Protein AF-A0A850I1H2-F1 (afdb_monomer_lite)

Sequence (107 aa):
MPDRAEIDRIATELSKKLADEGKLIEAGWAGYRMLVLPPDAPQIQIDECKMAFMAGSQHLFSSIINILDPGEEETEADLHKMDLIDKELCAFGREMAMRATTTKGSA

Radius of gyration: 17.1 Å; chains: 1; bounding box: 36×35×43 Å

Structure (mmCIF, N/CA/C/O backbone):
data_AF-A0A850I1H2-F1
#
_entry.id   AF-A0A850I1H2-F1
#
loop_
_atom_site.group_PDB
_atom_site.id
_atom_site.type_symbol
_atom_site.label_atom_id
_atom_site.label_alt_id
_atom_site.label_comp_id
_atom_site.label_asym_id
_atom_site.label_entity_id
_atom_site.label_seq_id
_atom_site.pdbx_PDB_ins_code
_atom_site.Cartn_x
_atom_site.Cartn_y
_atom_site.Cartn_z
_atom_site.occupancy
_atom_site.B_iso_or_equiv
_atom_site.auth_seq_id
_atom_site.auth_comp_id
_atom_site.auth_asym_id
_atom_site.auth_atom_id
_atom_site.pdbx_PDB_model_num
ATOM 1 N N . MET A 1 1 ? 18.875 -20.621 5.391 1.00 53.41 1 MET A N 1
ATOM 2 C CA . MET A 1 1 ? 17.767 -19.721 5.014 1.00 53.41 1 MET A CA 1
ATOM 3 C C . MET A 1 1 ? 16.998 -19.440 6.288 1.00 53.41 1 MET A C 1
ATOM 5 O O . MET A 1 1 ? 16.782 -20.413 7.004 1.00 53.41 1 MET A O 1
ATOM 9 N N . PRO A 1 2 ? 16.691 -18.173 6.607 1.00 64.06 2 PRO A N 1
ATOM 10 C CA . PRO A 1 2 ? 15.892 -17.847 7.785 1.00 64.06 2 PRO A CA 1
ATOM 11 C C . PRO A 1 2 ? 14.554 -18.582 7.717 1.00 64.06 2 PRO A C 1
ATOM 13 O O . PRO A 1 2 ? 14.036 -18.837 6.621 1.00 64.06 2 PRO A O 1
ATOM 16 N N . ASP A 1 3 ? 14.037 -18.983 8.873 1.00 88.81 3 ASP A N 1
ATOM 17 C CA . ASP A 1 3 ? 12.732 -19.631 8.928 1.00 88.81 3 ASP A CA 1
ATOM 18 C C . ASP A 1 3 ? 11.614 -18.617 8.606 1.00 88.81 3 ASP A C 1
ATOM 20 O O . ASP A 1 3 ? 11.809 -17.401 8.647 1.00 88.81 3 ASP A O 1
ATOM 24 N N . ARG A 1 4 ? 10.426 -19.101 8.227 1.00 81.75 4 ARG A N 1
ATOM 25 C CA . ARG A 1 4 ? 9.321 -18.219 7.818 1.00 81.75 4 ARG A CA 1
ATOM 26 C C . ARG A 1 4 ? 8.871 -17.274 8.940 1.00 81.75 4 ARG A C 1
ATOM 28 O O . ARG A 1 4 ? 8.542 -16.129 8.657 1.00 81.75 4 ARG A O 1
ATOM 35 N N . ALA A 1 5 ? 8.892 -17.733 10.189 1.00 86.06 5 ALA A N 1
ATOM 36 C CA . ALA A 1 5 ? 8.497 -16.922 11.336 1.00 86.06 5 ALA A CA 1
ATOM 37 C C . ALA A 1 5 ? 9.536 -15.832 11.652 1.00 86.06 5 ALA A C 1
ATOM 39 O O . ALA A 1 5 ? 9.184 -14.748 12.114 1.00 86.06 5 ALA A O 1
ATOM 40 N N . GLU A 1 6 ? 10.815 -16.098 11.393 1.00 87.75 6 GLU A N 1
ATOM 41 C CA . GLU A 1 6 ? 11.902 -15.127 11.463 1.00 87.75 6 GLU A CA 1
ATOM 42 C C . GLU A 1 6 ? 11.737 -14.046 10.387 1.00 87.75 6 GLU A C 1
ATOM 44 O O . GLU A 1 6 ? 11.807 -12.860 10.704 1.00 87.75 6 GLU A O 1
ATOM 49 N N . ILE A 1 7 ? 11.422 -14.434 9.145 1.00 85.25 7 ILE A N 1
ATOM 50 C CA . ILE A 1 7 ? 11.139 -13.488 8.051 1.00 85.25 7 ILE A CA 1
ATOM 51 C C . ILE A 1 7 ? 9.936 -12.597 8.391 1.00 85.25 7 ILE A C 1
ATOM 53 O O . ILE A 1 7 ? 10.034 -11.376 8.267 1.00 85.25 7 ILE A O 1
ATOM 57 N N . ASP A 1 8 ? 8.829 -13.182 8.854 1.00 84.00 8 ASP A N 1
ATOM 58 C CA . ASP A 1 8 ? 7.608 -12.438 9.193 1.00 84.00 8 ASP A CA 1
ATOM 59 C C . ASP A 1 8 ? 7.849 -11.451 10.350 1.00 84.00 8 ASP A C 1
ATOM 61 O O . ASP A 1 8 ? 7.364 -10.314 10.332 1.00 84.00 8 ASP A O 1
ATOM 65 N N . ARG A 1 9 ? 8.659 -11.847 11.342 1.00 90.88 9 ARG A N 1
ATOM 66 C CA . ARG A 1 9 ? 9.053 -10.977 12.457 1.00 90.88 9 ARG A CA 1
ATOM 67 C C . ARG A 1 9 ? 9.893 -9.796 11.984 1.00 90.88 9 ARG A C 1
ATOM 69 O O . ARG A 1 9 ? 9.565 -8.660 12.317 1.00 90.88 9 ARG A O 1
ATOM 76 N N . ILE A 1 10 ? 10.925 -10.052 11.178 1.00 89.50 10 ILE A N 1
ATOM 77 C CA . ILE A 1 10 ? 11.789 -9.004 10.617 1.00 89.50 10 ILE A CA 1
ATOM 78 C C . ILE A 1 10 ? 10.963 -8.038 9.762 1.00 89.50 10 ILE A C 1
ATOM 80 O O . ILE A 1 10 ? 11.115 -6.824 9.891 1.00 89.50 10 ILE A O 1
ATOM 84 N N . ALA A 1 11 ? 10.062 -8.558 8.922 1.00 86.12 11 ALA A N 1
ATOM 85 C CA . ALA A 1 11 ? 9.168 -7.736 8.113 1.00 86.12 11 ALA A CA 1
ATOM 86 C C . ALA A 1 11 ? 8.286 -6.836 8.992 1.00 86.12 11 ALA A C 1
ATOM 88 O O . ALA A 1 11 ? 8.199 -5.636 8.744 1.00 86.12 11 ALA A O 1
ATOM 89 N N . THR A 1 12 ? 7.708 -7.387 10.062 1.00 88.31 12 THR A N 1
ATOM 90 C CA . THR A 1 12 ? 6.877 -6.634 11.013 1.00 88.31 12 THR A CA 1
ATOM 91 C C . THR A 1 12 ? 7.663 -5.524 11.714 1.00 88.31 12 THR A C 1
ATOM 93 O O . THR A 1 12 ? 7.196 -4.388 11.800 1.00 88.31 12 THR A O 1
ATOM 96 N N . GLU A 1 13 ? 8.859 -5.827 12.222 1.00 92.19 13 GLU A N 1
ATOM 97 C CA . GLU A 1 13 ? 9.722 -4.848 12.895 1.00 92.19 13 GLU A CA 1
ATOM 98 C C . GLU A 1 13 ? 10.155 -3.727 11.945 1.00 92.19 13 GLU A C 1
ATOM 100 O O . GLU A 1 13 ? 10.125 -2.549 12.308 1.00 92.19 13 GLU A O 1
ATOM 105 N N . LEU A 1 14 ? 10.496 -4.082 10.706 1.00 90.00 14 LEU A N 1
ATOM 106 C CA . LEU A 1 14 ? 10.863 -3.120 9.678 1.00 90.00 14 LEU A CA 1
ATOM 107 C C . LEU A 1 14 ? 9.682 -2.213 9.310 1.00 90.00 14 LEU A C 1
ATOM 109 O O . LEU A 1 14 ? 9.859 -0.999 9.239 1.00 90.00 14 LEU A O 1
ATOM 113 N N . SER A 1 15 ? 8.481 -2.770 9.128 1.00 89.50 15 SER A N 1
ATOM 114 C CA . SER A 1 15 ? 7.268 -1.987 8.869 1.00 89.50 15 SER A CA 1
ATOM 115 C C . SER A 1 15 ? 6.980 -0.990 9.988 1.00 89.50 15 SER A C 1
ATOM 117 O O . SER A 1 15 ? 6.698 0.168 9.691 1.00 89.50 15 SER A O 1
ATOM 119 N N . LYS A 1 16 ? 7.111 -1.400 11.258 1.00 90.50 16 LYS A N 1
ATOM 120 C CA . LYS A 1 16 ? 6.948 -0.496 12.409 1.00 90.50 16 LYS A CA 1
ATOM 121 C C . LYS A 1 16 ? 7.942 0.660 12.357 1.00 90.50 16 LYS A C 1
ATOM 123 O O . LYS A 1 16 ? 7.535 1.814 12.343 1.00 90.50 16 LYS A O 1
ATOM 128 N N . LYS A 1 17 ? 9.232 0.351 12.209 1.00 94.06 17 LYS A N 1
ATOM 129 C CA . LYS A 1 17 ? 10.281 1.372 12.107 1.00 94.06 17 LYS A CA 1
ATOM 130 C C . LYS A 1 17 ? 10.023 2.353 10.958 1.00 94.06 17 LYS A C 1
ATOM 132 O O . LYS A 1 17 ? 10.192 3.556 11.110 1.00 94.06 17 LYS A O 1
ATOM 137 N N . LEU A 1 18 ? 9.626 1.847 9.794 1.00 92.38 18 LEU A N 1
ATOM 138 C CA . LEU A 1 18 ? 9.346 2.687 8.630 1.00 92.38 18 LEU A CA 1
ATOM 139 C C . LEU A 1 18 ? 8.085 3.533 8.811 1.00 92.38 18 LEU A C 1
ATOM 141 O O . LEU A 1 18 ? 8.022 4.627 8.254 1.00 92.38 18 LEU A O 1
ATOM 145 N N . ALA A 1 19 ? 7.098 3.057 9.569 1.00 91.25 19 ALA A N 1
ATOM 146 C CA . ALA A 1 19 ? 5.953 3.867 9.967 1.00 91.25 19 ALA A CA 1
ATOM 147 C C . ALA A 1 19 ? 6.391 5.025 10.873 1.00 91.25 19 ALA A C 1
ATOM 149 O O . ALA A 1 19 ? 6.050 6.168 10.576 1.00 91.25 19 ALA A O 1
ATOM 150 N N . ASP A 1 20 ? 7.230 4.754 11.878 1.00 93.50 20 ASP A N 1
ATOM 151 C CA . ASP A 1 20 ? 7.778 5.780 12.778 1.00 93.50 20 ASP A CA 1
ATOM 152 C C . ASP A 1 20 ? 8.616 6.832 12.025 1.00 93.50 20 ASP A C 1
ATOM 154 O O . ASP A 1 20 ? 8.619 8.012 12.372 1.00 93.50 20 ASP A O 1
ATOM 158 N N . GLU A 1 21 ? 9.303 6.426 10.952 1.00 94.75 21 GLU A N 1
ATOM 159 C CA . GLU A 1 21 ? 10.068 7.322 10.073 1.00 94.75 21 GLU A CA 1
ATOM 160 C C . GLU A 1 21 ? 9.214 8.040 9.007 1.00 94.75 21 GLU A C 1
ATOM 162 O O . GLU A 1 21 ? 9.753 8.815 8.214 1.00 94.75 21 GLU A O 1
ATOM 167 N N . GLY A 1 22 ? 7.904 7.774 8.931 1.00 92.12 22 GLY A N 1
ATOM 168 C CA . GLY A 1 22 ? 7.018 8.340 7.906 1.00 92.12 22 GLY A CA 1
ATOM 169 C C . GLY A 1 22 ? 7.267 7.807 6.487 1.00 92.12 22 GLY A C 1
ATOM 170 O O . GLY A 1 22 ? 6.891 8.444 5.505 1.00 92.12 22 GLY A O 1
ATOM 171 N N . LYS A 1 23 ? 7.908 6.640 6.357 1.00 94.44 23 LYS A N 1
ATOM 172 C CA . LYS A 1 23 ? 8.343 6.024 5.089 1.00 94.44 23 LYS A CA 1
ATOM 173 C C . LYS A 1 23 ? 7.604 4.743 4.721 1.00 94.44 23 LYS A C 1
ATOM 175 O O . LYS A 1 23 ? 7.962 4.100 3.735 1.00 94.44 23 LYS A O 1
ATOM 180 N N . LEU A 1 24 ? 6.575 4.362 5.476 1.00 94.38 24 LEU A N 1
ATOM 181 C CA . LEU A 1 24 ? 5.849 3.105 5.271 1.00 94.38 24 LEU A CA 1
ATOM 182 C C . LEU A 1 24 ? 5.377 2.921 3.818 1.00 94.38 24 LEU A C 1
ATOM 184 O O . LEU A 1 24 ? 5.613 1.872 3.221 1.00 94.38 24 LEU A O 1
ATOM 188 N N . ILE A 1 25 ? 4.769 3.954 3.226 1.00 95.38 25 ILE A N 1
ATOM 189 C CA . ILE A 1 25 ? 4.230 3.888 1.859 1.00 95.38 25 ILE A CA 1
ATOM 190 C C . ILE A 1 25 ? 5.349 3.838 0.810 1.00 95.38 25 ILE A C 1
ATOM 192 O O . ILE A 1 25 ? 5.271 3.065 -0.142 1.00 95.38 25 ILE A O 1
ATOM 196 N N . GLU A 1 26 ? 6.426 4.605 0.996 1.00 93.81 26 GLU A N 1
ATOM 197 C CA . GLU A 1 26 ? 7.574 4.593 0.081 1.00 93.81 26 GLU A CA 1
ATOM 198 C C . GLU A 1 26 ? 8.300 3.240 0.093 1.00 93.81 26 GLU A C 1
ATOM 200 O O . GLU A 1 26 ? 8.675 2.716 -0.958 1.00 93.81 26 GLU A O 1
ATOM 205 N N . ALA A 1 27 ? 8.442 2.629 1.268 1.00 93.19 27 ALA A N 1
ATOM 206 C CA . ALA A 1 27 ? 8.973 1.280 1.384 1.00 93.19 27 ALA A CA 1
ATOM 207 C C . ALA A 1 27 ? 8.032 0.232 0.771 1.00 93.19 27 ALA A C 1
ATOM 209 O O . ALA A 1 27 ? 8.498 -0.698 0.110 1.00 93.19 27 ALA A O 1
ATOM 210 N N . GLY A 1 28 ? 6.716 0.411 0.921 1.00 93.38 28 GLY A N 1
ATOM 211 C CA . GLY A 1 28 ? 5.711 -0.385 0.218 1.00 93.38 28 GLY A CA 1
ATOM 212 C C . GLY A 1 28 ? 5.886 -0.319 -1.302 1.00 93.38 28 GLY A C 1
ATOM 213 O O . GLY A 1 28 ? 5.896 -1.356 -1.966 1.00 93.38 28 GLY A O 1
ATOM 214 N N . TRP A 1 29 ? 6.132 0.876 -1.848 1.00 95.88 29 TRP A N 1
ATOM 215 C CA . TRP A 1 29 ? 6.469 1.051 -3.262 1.00 95.88 29 TRP A CA 1
ATOM 216 C C . TRP A 1 29 ? 7.761 0.315 -3.648 1.00 95.88 29 TRP A C 1
ATOM 218 O O . TRP A 1 29 ? 7.796 -0.353 -4.682 1.00 95.88 29 TRP A O 1
ATOM 228 N N . ALA A 1 30 ? 8.817 0.384 -2.832 1.00 92.94 30 ALA A N 1
ATOM 229 C CA . ALA A 1 30 ? 10.058 -0.345 -3.104 1.00 92.94 30 ALA A CA 1
ATOM 230 C C . ALA A 1 30 ? 9.823 -1.867 -3.177 1.00 92.94 30 ALA A C 1
ATOM 232 O O . ALA A 1 30 ? 10.307 -2.527 -4.101 1.00 92.94 30 ALA A O 1
ATOM 233 N N . GLY A 1 31 ? 9.017 -2.411 -2.258 1.00 90.81 31 GLY A N 1
ATOM 234 C CA . GLY A 1 31 ? 8.579 -3.807 -2.295 1.00 90.81 31 GLY A CA 1
ATOM 235 C C . GLY A 1 31 ? 7.773 -4.135 -3.555 1.00 90.81 31 GLY A C 1
ATOM 236 O O . GLY A 1 31 ? 8.074 -5.113 -4.242 1.00 90.81 31 GLY A O 1
ATOM 237 N N . TYR A 1 32 ? 6.808 -3.285 -3.915 1.00 92.75 32 TYR A N 1
ATOM 238 C CA . TYR A 1 32 ? 6.024 -3.424 -5.145 1.00 92.75 32 TYR A CA 1
ATOM 239 C C . TYR A 1 32 ? 6.921 -3.444 -6.394 1.00 92.75 32 TYR A C 1
ATOM 241 O O . TYR A 1 32 ? 6.813 -4.356 -7.214 1.00 92.75 32 TYR A O 1
ATOM 249 N N . ARG A 1 33 ? 7.856 -2.493 -6.533 1.00 93.00 33 ARG A N 1
ATOM 250 C CA . ARG A 1 33 ? 8.771 -2.403 -7.685 1.00 93.00 33 ARG A CA 1
ATOM 251 C C . ARG A 1 33 ? 9.612 -3.664 -7.853 1.00 93.00 33 ARG A C 1
ATOM 253 O O . ARG A 1 33 ? 9.870 -4.053 -8.991 1.00 93.00 33 ARG A O 1
ATOM 260 N N . MET A 1 34 ? 10.042 -4.260 -6.742 1.00 88.50 34 MET A N 1
ATOM 261 C CA . MET A 1 34 ? 10.861 -5.470 -6.726 1.00 88.50 34 MET A CA 1
ATOM 262 C C . MET A 1 34 ? 10.061 -6.729 -7.083 1.00 88.50 34 MET A C 1
ATOM 264 O O . MET A 1 34 ? 10.587 -7.609 -7.757 1.00 88.50 34 MET A O 1
ATOM 268 N N . LEU A 1 35 ? 8.812 -6.833 -6.619 1.00 86.00 35 LEU A N 1
ATOM 269 C CA . LEU A 1 35 ? 8.007 -8.051 -6.763 1.00 86.00 35 LEU A CA 1
ATOM 270 C C . LEU A 1 35 ? 7.135 -8.074 -8.022 1.00 86.00 35 LEU A C 1
ATOM 272 O O . LEU A 1 35 ? 6.827 -9.153 -8.523 1.00 86.00 35 LEU A O 1
ATOM 276 N N . VAL A 1 36 ? 6.707 -6.908 -8.509 1.00 89.19 36 VAL A N 1
ATOM 277 C CA . VAL A 1 36 ? 5.684 -6.802 -9.563 1.00 89.19 36 VAL A CA 1
ATOM 278 C C . VAL A 1 36 ? 6.274 -6.400 -10.910 1.00 89.19 36 VAL A C 1
ATOM 280 O O . VAL A 1 36 ? 5.829 -6.891 -11.945 1.00 89.19 36 VAL A O 1
ATOM 283 N N . LEU A 1 37 ? 7.269 -5.513 -10.922 1.00 91.44 37 LEU A N 1
ATOM 284 C CA . LEU A 1 37 ? 7.821 -4.968 -12.160 1.00 91.44 37 LEU A CA 1
ATOM 285 C C . LEU A 1 37 ? 9.132 -5.679 -12.551 1.00 91.44 37 LEU A C 1
ATOM 287 O O . LEU A 1 37 ? 9.988 -5.879 -11.687 1.00 91.44 37 LEU A O 1
ATOM 291 N N . PRO A 1 38 ? 9.356 -5.994 -13.843 1.00 93.62 38 PRO A N 1
ATOM 292 C CA . PRO A 1 38 ? 10.625 -6.553 -14.315 1.00 93.62 38 PRO A CA 1
ATOM 293 C C . PRO A 1 38 ? 11.834 -5.684 -13.924 1.00 93.62 38 PRO A C 1
ATOM 295 O O . PRO A 1 38 ? 11.711 -4.452 -13.911 1.00 93.62 38 PRO A O 1
ATOM 298 N N . PRO A 1 39 ? 13.013 -6.255 -13.611 1.00 91.69 39 PRO A N 1
ATOM 299 C CA . PRO A 1 39 ? 14.194 -5.466 -13.239 1.00 91.69 39 PRO A CA 1
ATOM 300 C C . PRO A 1 39 ? 14.593 -4.428 -14.297 1.00 91.69 39 PRO A C 1
ATOM 302 O O . PRO A 1 39 ? 15.048 -3.341 -13.955 1.00 91.69 39 PRO A O 1
ATOM 305 N N . ASP A 1 40 ? 14.350 -4.742 -15.566 1.00 94.56 40 ASP A N 1
ATOM 306 C CA . ASP A 1 40 ? 14.631 -3.939 -16.756 1.00 94.56 40 ASP A CA 1
ATOM 307 C C . ASP A 1 40 ? 13.410 -3.165 -17.287 1.00 94.56 40 ASP A C 1
ATOM 309 O O . ASP A 1 40 ? 13.451 -2.642 -18.401 1.00 94.56 40 ASP A O 1
ATOM 313 N N . ALA A 1 41 ? 12.324 -3.073 -16.505 1.00 96.50 41 ALA A N 1
ATOM 314 C CA . ALA A 1 41 ? 11.129 -2.331 -16.901 1.00 96.50 41 ALA A CA 1
ATOM 315 C C . ALA A 1 41 ? 11.486 -0.896 -17.351 1.00 96.50 41 ALA A C 1
ATOM 317 O O . ALA A 1 41 ? 12.238 -0.212 -16.646 1.00 96.50 41 ALA A O 1
ATOM 318 N N . PRO A 1 42 ? 10.940 -0.411 -18.484 1.00 98.06 42 PRO A N 1
ATOM 319 C CA . PRO A 1 42 ? 11.184 0.946 -18.958 1.00 98.06 42 PRO A CA 1
ATOM 320 C C . PRO A 1 42 ? 10.804 1.997 -17.913 1.00 98.06 42 PRO A C 1
ATOM 322 O O . PRO A 1 42 ? 9.809 1.840 -17.204 1.00 98.06 42 PRO A O 1
ATOM 325 N N . GLN A 1 43 ? 11.540 3.113 -17.871 1.00 97.31 43 GLN A N 1
ATOM 326 C CA . GLN A 1 43 ? 11.324 4.163 -16.867 1.00 97.31 43 GLN A CA 1
ATOM 327 C C . GLN A 1 43 ? 9.878 4.679 -16.844 1.00 97.31 43 GLN A C 1
ATOM 329 O O . GLN A 1 43 ? 9.319 4.865 -15.770 1.00 97.31 43 GLN A O 1
ATOM 334 N N . ILE A 1 44 ? 9.238 4.812 -18.010 1.00 98.06 44 ILE A N 1
ATOM 335 C CA . ILE A 1 44 ? 7.838 5.244 -18.095 1.00 98.06 44 ILE A CA 1
ATOM 336 C C . ILE A 1 44 ? 6.884 4.304 -17.341 1.00 98.06 44 ILE A C 1
ATOM 338 O O . ILE A 1 44 ? 6.024 4.771 -16.605 1.00 98.06 44 ILE A O 1
ATOM 342 N N . GLN A 1 45 ? 7.089 2.986 -17.432 1.00 97.94 45 GLN A N 1
ATOM 343 C CA . GLN A 1 45 ? 6.280 2.009 -16.701 1.00 97.94 45 GLN A CA 1
ATOM 344 C C . GLN A 1 45 ? 6.517 2.123 -15.192 1.00 97.94 45 GLN A C 1
ATOM 346 O O . GLN A 1 45 ? 5.581 2.015 -14.404 1.00 97.94 45 GLN A O 1
ATOM 351 N N . ILE A 1 46 ? 7.767 2.358 -14.780 1.00 98.00 46 ILE A N 1
ATOM 352 C CA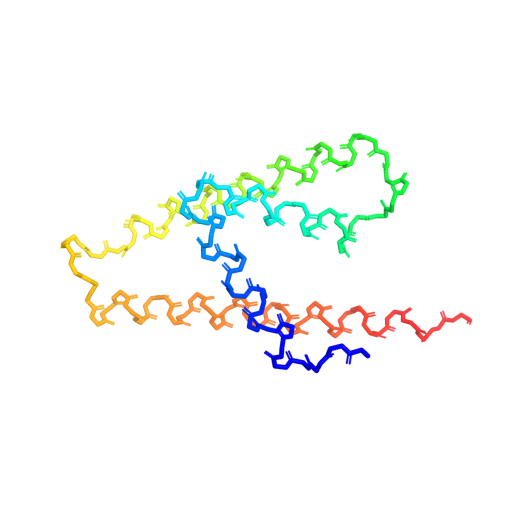 . ILE A 1 46 ? 8.114 2.57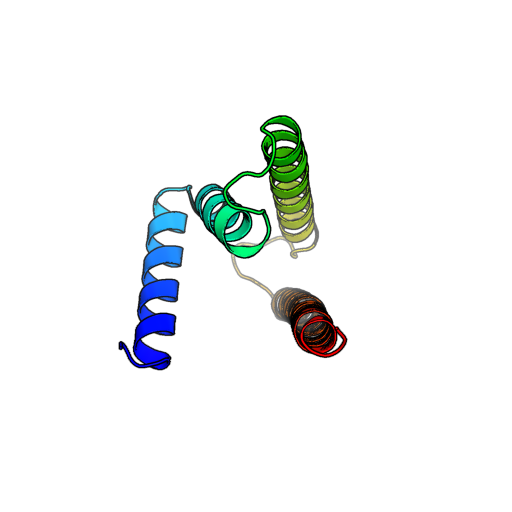0 -13.371 1.00 98.00 46 ILE A CA 1
ATOM 353 C C . ILE A 1 46 ? 7.388 3.807 -12.833 1.00 98.00 46 ILE A C 1
ATOM 355 O O . ILE A 1 46 ? 6.789 3.735 -11.761 1.00 98.00 46 ILE A O 1
ATOM 359 N N . ASP A 1 47 ? 7.419 4.912 -13.576 1.00 97.94 47 ASP A N 1
ATOM 360 C CA . ASP A 1 47 ? 6.834 6.186 -13.162 1.00 97.94 47 ASP A CA 1
ATOM 361 C C . ASP A 1 47 ? 5.302 6.116 -13.102 1.00 97.94 47 ASP A C 1
ATOM 363 O O . ASP A 1 47 ? 4.704 6.530 -12.106 1.00 97.94 47 ASP A O 1
ATOM 367 N N . GLU A 1 48 ? 4.662 5.529 -14.117 1.00 98.12 48 GLU A N 1
ATOM 368 C CA . GLU A 1 48 ? 3.208 5.333 -14.156 1.00 98.12 48 GLU A CA 1
ATOM 369 C C . GLU A 1 48 ? 2.731 4.400 -13.037 1.00 98.12 48 GLU A C 1
ATOM 371 O O . GLU A 1 48 ? 1.772 4.714 -12.328 1.00 98.12 48 GLU A O 1
ATOM 376 N N . CYS A 1 49 ? 3.430 3.285 -12.803 1.00 98.00 49 CYS A N 1
ATOM 377 C CA . CYS A 1 49 ? 3.101 2.384 -11.702 1.00 98.00 49 CYS A CA 1
ATOM 378 C C . CYS A 1 49 ? 3.335 3.030 -10.335 1.00 98.00 49 CYS A C 1
ATOM 380 O O . CYS A 1 49 ? 2.526 2.824 -9.431 1.00 98.00 49 CYS A O 1
ATOM 382 N N . LYS A 1 50 ? 4.398 3.831 -10.170 1.00 97.88 50 LYS A N 1
ATOM 383 C CA . LYS A 1 50 ? 4.633 4.577 -8.927 1.00 97.88 50 LYS A CA 1
ATOM 384 C C . LYS A 1 50 ? 3.498 5.558 -8.673 1.00 97.88 50 LYS A C 1
ATOM 386 O O . LYS A 1 50 ? 2.995 5.630 -7.555 1.00 97.88 50 LYS A O 1
ATOM 391 N N . MET A 1 51 ? 3.075 6.286 -9.704 1.00 98.00 51 MET A N 1
ATOM 392 C CA . MET A 1 51 ? 1.956 7.218 -9.608 1.00 98.00 51 MET A CA 1
ATOM 393 C C . MET A 1 51 ? 0.666 6.496 -9.212 1.00 98.00 51 MET A C 1
ATOM 395 O O . MET A 1 51 ? 0.013 6.911 -8.258 1.00 98.00 51 MET A O 1
ATOM 399 N N . ALA A 1 52 ? 0.336 5.390 -9.884 1.00 97.88 52 ALA A N 1
ATOM 400 C CA . ALA A 1 52 ? -0.849 4.593 -9.579 1.00 97.88 52 ALA A CA 1
ATOM 401 C C . ALA A 1 52 ? -0.816 4.020 -8.152 1.00 97.88 52 ALA A C 1
ATOM 403 O O . ALA A 1 52 ? -1.814 4.099 -7.437 1.00 97.88 52 ALA A O 1
ATOM 404 N N . PHE A 1 53 ? 0.335 3.501 -7.711 1.00 97.25 53 PHE A N 1
ATOM 405 C CA . PHE A 1 53 ? 0.520 2.982 -6.355 1.00 97.25 53 PHE A CA 1
ATOM 406 C C . PHE A 1 53 ? 0.292 4.075 -5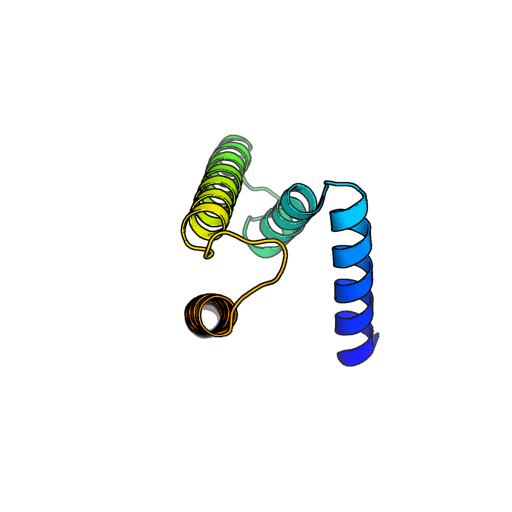.307 1.00 97.25 53 PHE A C 1
ATOM 408 O O . PHE A 1 53 ? -0.531 3.906 -4.412 1.00 97.25 53 PHE A O 1
ATOM 415 N N . MET A 1 54 ? 0.968 5.220 -5.449 1.00 97.44 54 MET A N 1
ATOM 416 C CA . MET A 1 54 ? 0.871 6.324 -4.490 1.00 97.44 54 MET A CA 1
ATOM 417 C C . MET A 1 54 ? -0.537 6.931 -4.465 1.00 97.44 54 MET A C 1
ATOM 419 O O . MET A 1 54 ? -1.056 7.208 -3.387 1.00 97.44 54 MET A O 1
ATOM 423 N N . ALA A 1 55 ? -1.177 7.094 -5.629 1.00 97.44 55 ALA A N 1
ATOM 424 C CA . ALA A 1 55 ? -2.555 7.572 -5.722 1.00 97.44 55 ALA A CA 1
ATOM 425 C C . ALA A 1 55 ? -3.540 6.596 -5.058 1.00 97.44 55 ALA A C 1
ATOM 427 O O . ALA A 1 55 ? -4.396 7.020 -4.286 1.00 97.44 55 ALA A O 1
ATOM 428 N N . GLY A 1 56 ? -3.384 5.290 -5.297 1.00 95.50 56 GLY A N 1
ATOM 429 C CA . GLY A 1 56 ? -4.186 4.254 -4.646 1.00 95.50 56 GLY A CA 1
ATOM 430 C C . GLY A 1 56 ? -3.996 4.233 -3.129 1.00 95.50 56 GLY A C 1
ATOM 431 O O . GLY A 1 56 ? -4.978 4.215 -2.389 1.00 95.50 56 GLY A O 1
ATOM 432 N N . SER A 1 57 ? -2.748 4.307 -2.650 1.00 95.50 57 SER A N 1
ATOM 433 C CA . SER A 1 57 ? -2.444 4.387 -1.215 1.00 95.50 57 SER A CA 1
ATOM 434 C C . SER A 1 57 ? -3.045 5.633 -0.569 1.00 95.50 57 SER A C 1
ATOM 436 O O . SER A 1 57 ? -3.653 5.536 0.493 1.00 95.50 57 SER A O 1
ATOM 438 N N . GLN A 1 58 ? -2.917 6.796 -1.217 1.00 95.44 58 GLN A N 1
ATOM 439 C CA . GLN A 1 58 ? -3.503 8.042 -0.729 1.00 95.44 58 GLN A CA 1
ATOM 440 C C . GLN A 1 58 ? -5.030 7.948 -0.659 1.00 95.44 58 GLN A C 1
ATOM 442 O O . GLN A 1 58 ? -5.615 8.334 0.354 1.00 95.44 58 GLN A O 1
ATOM 447 N N . HIS A 1 59 ? -5.670 7.412 -1.700 1.00 95.94 59 HIS A N 1
ATOM 448 C CA . HIS A 1 59 ? -7.120 7.270 -1.748 1.00 95.94 59 HIS A CA 1
ATOM 449 C C . HIS A 1 59 ? -7.642 6.318 -0.666 1.00 95.94 59 HIS A C 1
ATOM 451 O O . HIS A 1 59 ? -8.586 6.665 0.046 1.00 95.94 59 HIS A O 1
ATOM 457 N N . LEU A 1 60 ? -7.007 5.153 -0.498 1.00 92.62 60 LEU A N 1
ATOM 458 C CA . LEU A 1 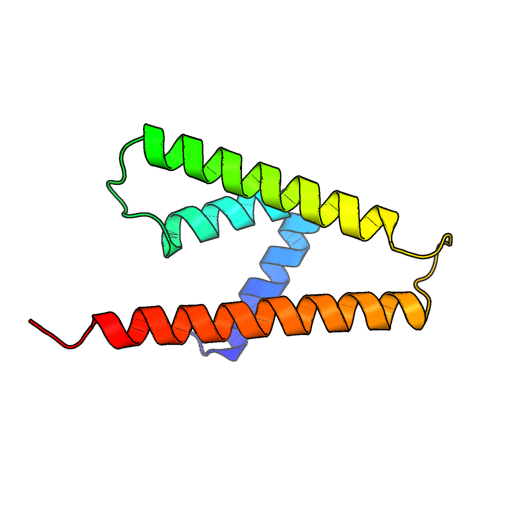60 ? -7.367 4.189 0.542 1.00 92.62 60 LEU A CA 1
ATOM 459 C C . LEU A 1 60 ? -7.211 4.803 1.933 1.00 92.62 60 LEU A C 1
ATOM 461 O O . LEU A 1 60 ? -8.149 4.769 2.723 1.00 92.62 60 LEU A O 1
ATOM 465 N N . PHE A 1 61 ? -6.059 5.412 2.215 1.00 92.38 61 PHE A N 1
ATOM 466 C CA . PHE A 1 61 ? -5.792 6.019 3.517 1.00 92.38 61 PHE A CA 1
ATOM 467 C C . PHE A 1 61 ? -6.788 7.139 3.840 1.00 92.38 61 PHE A C 1
ATOM 469 O O . PHE A 1 61 ? -7.367 7.162 4.924 1.00 92.38 61 PHE A O 1
ATOM 476 N N . SER A 1 62 ? -7.055 8.027 2.877 1.00 91.94 62 SER A N 1
ATOM 477 C CA . SER A 1 62 ? -8.067 9.073 3.038 1.00 91.94 62 SER A CA 1
ATOM 478 C C . SER A 1 62 ? -9.465 8.498 3.255 1.00 91.94 62 SER A C 1
ATOM 480 O O . SER A 1 62 ? -10.241 9.079 4.007 1.00 91.94 62 SER A O 1
ATOM 482 N N . SER A 1 63 ? -9.803 7.390 2.594 1.00 90.38 63 SER A N 1
ATOM 483 C CA . SER A 1 63 ? -11.099 6.732 2.765 1.00 90.38 63 SER A CA 1
ATOM 484 C C . SER A 1 63 ? -11.224 6.136 4.161 1.00 90.38 63 SER A C 1
ATOM 486 O O . SER A 1 63 ? -12.233 6.375 4.809 1.00 90.38 63 SER A O 1
ATOM 488 N N . ILE A 1 64 ? -10.184 5.451 4.654 1.00 90.12 64 ILE A N 1
ATOM 489 C CA . ILE A 1 64 ? -10.141 4.895 6.014 1.00 90.12 64 ILE A CA 1
ATOM 490 C C . ILE A 1 64 ? -10.350 6.002 7.048 1.00 90.12 64 ILE A C 1
ATOM 492 O O . ILE A 1 64 ? -11.274 5.906 7.845 1.00 90.12 64 ILE A O 1
ATOM 496 N N . ILE A 1 65 ? -9.574 7.089 6.986 1.00 87.94 65 ILE A N 1
ATOM 497 C CA . ILE A 1 65 ? -9.716 8.214 7.928 1.00 87.94 65 ILE A CA 1
ATOM 498 C C . ILE A 1 65 ? -11.148 8.766 7.955 1.00 87.94 65 ILE A C 1
ATOM 500 O O . ILE A 1 65 ? -11.636 9.146 9.013 1.00 87.94 65 ILE A O 1
ATOM 504 N N . ASN A 1 66 ? -11.830 8.805 6.809 1.00 87.88 66 ASN A N 1
ATOM 505 C CA . ASN A 1 66 ? -13.165 9.390 6.703 1.00 87.88 66 ASN A CA 1
ATOM 506 C C . ASN A 1 66 ? -14.308 8.458 7.142 1.00 87.88 66 ASN A C 1
ATOM 508 O O . ASN A 1 66 ? -15.402 8.956 7.401 1.00 87.88 66 ASN A O 1
ATOM 512 N N . ILE A 1 67 ? -14.108 7.135 7.166 1.00 87.44 67 ILE A N 1
ATOM 513 C CA . ILE A 1 67 ? -15.153 6.165 7.562 1.00 87.44 67 ILE A CA 1
ATOM 514 C C . ILE A 1 67 ? -15.097 5.782 9.044 1.00 87.44 67 ILE A C 1
ATOM 516 O O . ILE A 1 67 ? -16.028 5.135 9.539 1.00 87.44 67 ILE A O 1
ATOM 520 N N . LEU A 1 68 ? -13.996 6.116 9.719 1.00 87.44 68 LEU A N 1
ATOM 521 C CA . LEU A 1 68 ? -13.842 5.884 11.146 1.00 87.44 68 LEU A CA 1
ATOM 522 C C . LEU A 1 68 ? -14.752 6.837 11.920 1.00 87.44 68 LEU A C 1
ATOM 524 O O . LEU A 1 68 ? -14.898 8.009 11.561 1.00 87.44 68 LEU A O 1
ATOM 528 N N . ASP A 1 69 ? -15.399 6.312 12.955 1.00 81.75 69 ASP A N 1
ATOM 529 C CA . ASP A 1 69 ? -16.263 7.112 13.809 1.00 81.75 69 ASP A CA 1
ATOM 530 C C . ASP A 1 69 ? -15.432 8.179 14.561 1.00 81.75 69 ASP A C 1
ATOM 532 O O . ASP A 1 69 ? -14.259 7.964 14.875 1.00 81.75 69 ASP A O 1
ATOM 536 N N . PRO A 1 70 ? -15.990 9.376 14.822 1.00 78.50 70 PRO A N 1
ATOM 537 C CA . PRO A 1 70 ? -15.240 10.453 15.461 1.00 78.50 70 PRO A CA 1
ATOM 538 C C . PRO A 1 70 ? -14.897 10.102 16.918 1.00 78.50 70 PRO A C 1
ATOM 540 O O . PRO A 1 70 ? -15.789 9.819 17.716 1.00 78.50 70 PRO A O 1
ATOM 543 N N . GLY A 1 71 ? -13.619 10.195 17.290 1.00 79.50 71 GLY A N 1
ATOM 544 C CA . GLY A 1 71 ? -13.133 9.884 18.637 1.00 79.50 71 GLY A CA 1
ATOM 545 C C . GLY A 1 71 ? -11.611 9.729 18.686 1.00 79.50 71 GLY A C 1
ATOM 546 O O . GLY A 1 71 ? -10.946 9.826 17.658 1.00 79.50 71 GLY A O 1
ATOM 547 N N . GLU A 1 72 ? -11.057 9.531 19.886 1.00 74.44 72 GLU A N 1
ATOM 548 C CA . GLU A 1 72 ? -9.629 9.204 20.076 1.00 74.44 72 GLU A CA 1
ATOM 549 C C . GLU A 1 72 ? -9.366 7.692 20.047 1.00 74.44 72 GLU A C 1
ATOM 551 O O . GLU A 1 72 ? -8.282 7.267 19.654 1.00 74.44 72 GLU A O 1
ATOM 556 N N . GLU A 1 73 ? -10.357 6.887 20.440 1.00 86.31 73 GLU A N 1
ATOM 557 C CA . GLU A 1 73 ? -10.289 5.426 20.443 1.00 86.31 73 GLU A CA 1
ATOM 558 C C . GLU A 1 73 ? -11.223 4.840 19.382 1.00 86.31 73 GLU A C 1
ATOM 560 O O . GLU A 1 73 ? -12.318 5.351 19.139 1.00 86.31 73 GLU A O 1
ATOM 565 N N . GLU A 1 74 ? -10.777 3.747 18.771 1.00 87.81 74 GLU A N 1
ATOM 566 C CA . GLU A 1 74 ? -11.529 2.994 17.770 1.00 87.81 74 GLU A CA 1
ATOM 567 C C . GLU A 1 74 ? -12.752 2.323 18.413 1.00 87.81 74 GLU A C 1
ATOM 569 O O . GLU A 1 74 ? -12.661 1.702 19.474 1.00 87.81 74 GLU A O 1
ATOM 574 N N . THR A 1 75 ? -13.911 2.413 17.760 1.00 91.38 75 THR A N 1
ATOM 575 C CA . THR A 1 75 ? -15.124 1.712 18.199 1.00 91.38 75 THR A CA 1
ATOM 576 C C . THR A 1 75 ? -15.160 0.265 17.693 1.00 91.38 75 THR A C 1
ATOM 578 O O . THR A 1 75 ? -14.481 -0.105 16.737 1.00 91.38 75 THR A O 1
ATOM 581 N N . GLU A 1 76 ? -16.045 -0.568 18.249 1.00 93.00 76 GLU A N 1
ATOM 582 C CA . GLU A 1 76 ? -16.320 -1.912 17.701 1.00 93.00 76 GLU A CA 1
ATOM 583 C C . GLU A 1 76 ? -16.756 -1.871 16.225 1.00 93.00 76 GLU A C 1
ATOM 585 O O . GLU A 1 76 ? -16.439 -2.768 15.441 1.00 93.00 76 GLU A O 1
ATOM 590 N N . ALA A 1 77 ? -17.470 -0.814 15.822 1.00 89.94 77 ALA A N 1
ATOM 591 C CA . ALA A 1 77 ? -17.867 -0.624 14.432 1.00 89.94 77 ALA A CA 1
ATOM 592 C C . ALA A 1 77 ? -16.653 -0.322 13.540 1.00 89.94 77 ALA A C 1
ATOM 594 O O . ALA A 1 77 ? -16.595 -0.810 12.412 1.00 89.94 77 ALA A O 1
ATOM 595 N N . ASP A 1 78 ? -15.675 0.434 14.037 1.00 91.25 78 ASP A N 1
ATOM 596 C CA . ASP A 1 78 ? -14.424 0.723 13.333 1.00 91.25 78 ASP A CA 1
ATOM 597 C C . ASP A 1 78 ? -13.568 -0.525 13.151 1.00 91.25 78 ASP A C 1
ATOM 599 O O . ASP A 1 78 ? -13.152 -0.827 12.030 1.00 91.25 78 ASP A O 1
ATOM 603 N N . LEU A 1 79 ? -13.393 -1.309 14.218 1.00 93.50 79 LEU A N 1
ATOM 604 C CA . LEU A 1 79 ? -12.693 -2.593 14.158 1.00 93.50 79 LEU A CA 1
ATOM 605 C C . LEU A 1 79 ? -13.365 -3.545 13.161 1.00 93.50 79 LEU A C 1
ATOM 607 O O . LEU A 1 79 ? -12.683 -4.207 12.376 1.00 93.50 79 LEU A O 1
ATOM 611 N N . HIS A 1 80 ? -14.702 -3.567 13.121 1.00 93.19 80 HIS A N 1
ATOM 612 C CA . HIS A 1 80 ? -15.439 -4.349 12.132 1.00 93.19 80 HIS A CA 1
ATOM 613 C C . HIS A 1 80 ? -15.188 -3.870 10.692 1.00 93.19 80 HIS A C 1
ATOM 615 O O . HIS A 1 80 ? -14.951 -4.698 9.812 1.00 93.19 80 HIS A O 1
ATOM 621 N N . LYS A 1 81 ? -15.191 -2.552 10.434 1.00 92.62 81 LYS A N 1
ATOM 622 C CA . LYS A 1 81 ? -14.862 -1.993 9.108 1.00 92.62 81 LYS A CA 1
ATOM 623 C C . LYS A 1 81 ? -13.437 -2.381 8.686 1.00 92.62 81 LYS A C 1
ATOM 625 O O . LYS A 1 81 ? -13.237 -2.764 7.535 1.00 92.62 81 LYS A O 1
ATOM 630 N N . MET A 1 82 ? -12.463 -2.330 9.601 1.00 94.00 82 MET A N 1
ATOM 631 C CA . MET A 1 82 ? -11.073 -2.717 9.314 1.00 94.00 82 MET A CA 1
ATOM 632 C C . MET A 1 82 ? -10.932 -4.215 9.004 1.00 94.00 82 MET A C 1
ATOM 634 O O . MET A 1 82 ? -10.245 -4.575 8.049 1.00 94.00 82 MET A O 1
ATOM 638 N N . ASP A 1 83 ? -11.630 -5.087 9.736 1.00 94.50 83 ASP A N 1
ATOM 639 C CA . ASP A 1 83 ? -11.674 -6.534 9.465 1.00 94.50 83 ASP A CA 1
ATOM 640 C C . ASP A 1 83 ? -12.285 -6.855 8.087 1.00 94.50 83 ASP A C 1
ATOM 642 O O . ASP A 1 83 ? -11.805 -7.742 7.377 1.00 94.50 83 ASP A O 1
ATOM 646 N N . LEU A 1 84 ? -13.313 -6.114 7.659 1.00 94.62 84 LEU A N 1
ATOM 647 C CA . LEU A 1 84 ? -13.881 -6.267 6.315 1.00 94.62 84 LEU A CA 1
ATOM 648 C C . LEU A 1 84 ? -12.871 -5.898 5.216 1.00 94.62 84 LEU A C 1
ATOM 650 O O . LEU A 1 84 ? -12.747 -6.643 4.241 1.00 94.62 84 LEU A O 1
ATOM 654 N N . ILE A 1 85 ? -12.129 -4.799 5.393 1.00 93.06 85 ILE A N 1
ATOM 655 C CA . ILE A 1 85 ? -11.072 -4.374 4.460 1.00 93.06 85 ILE A CA 1
ATOM 656 C C . ILE A 1 85 ? -9.953 -5.424 4.400 1.00 93.06 85 ILE A C 1
ATOM 658 O O . ILE A 1 85 ? -9.528 -5.810 3.310 1.00 93.06 85 ILE A O 1
ATOM 662 N N . ASP A 1 86 ? -9.498 -5.936 5.548 1.00 93.50 86 ASP A N 1
ATOM 663 C CA . ASP A 1 86 ? -8.468 -6.983 5.591 1.00 93.50 86 ASP A CA 1
ATOM 664 C C . ASP A 1 86 ? -8.911 -8.248 4.839 1.00 93.50 86 ASP A C 1
ATOM 666 O O . ASP A 1 86 ? -8.176 -8.779 4.000 1.00 93.50 86 ASP A O 1
ATOM 670 N N . LYS A 1 87 ? -10.153 -8.696 5.057 1.00 94.81 87 LYS A N 1
ATOM 671 C CA . LYS A 1 87 ? -10.722 -9.859 4.362 1.00 94.81 87 LYS A CA 1
ATOM 672 C C . LYS A 1 87 ? -10.774 -9.672 2.850 1.00 94.81 87 LYS A C 1
ATOM 674 O O . LYS A 1 87 ? -10.446 -10.618 2.123 1.00 94.81 87 LYS A O 1
ATOM 679 N N . GLU A 1 88 ? -11.176 -8.492 2.383 1.00 95.69 88 GLU A N 1
ATOM 680 C CA . GLU A 1 88 ? -11.204 -8.138 0.962 1.00 95.69 88 GLU A CA 1
ATOM 681 C C . GLU A 1 88 ? -9.798 -8.215 0.348 1.00 95.69 88 GLU A C 1
ATOM 683 O O . GLU A 1 88 ? -9.580 -8.935 -0.632 1.00 95.69 88 GLU A O 1
ATOM 688 N N . LEU A 1 89 ? -8.816 -7.553 0.966 1.00 92.81 89 LEU A N 1
ATOM 689 C CA . LEU A 1 89 ? -7.437 -7.521 0.473 1.00 92.81 89 LEU A CA 1
ATOM 690 C C . LEU A 1 89 ? -6.768 -8.901 0.531 1.00 92.81 89 LEU A C 1
ATOM 692 O O . LEU A 1 89 ? -6.072 -9.298 -0.407 1.00 92.81 89 LEU A O 1
ATOM 696 N N . CYS A 1 90 ? -7.028 -9.684 1.579 1.00 91.88 90 CYS A N 1
ATOM 697 C CA . CYS A 1 90 ? -6.564 -11.064 1.676 1.00 91.88 90 CYS A CA 1
ATOM 698 C C . CYS A 1 90 ? -7.183 -11.957 0.591 1.00 91.88 90 CYS A C 1
ATOM 700 O O . CYS A 1 90 ? -6.504 -12.841 0.058 1.00 91.88 90 CYS A O 1
ATOM 702 N N . ALA A 1 91 ? -8.460 -11.758 0.247 1.00 93.06 91 ALA A N 1
ATOM 703 C CA . ALA A 1 91 ? -9.103 -12.481 -0.850 1.00 93.06 91 ALA A CA 1
ATOM 704 C C . ALA A 1 91 ? -8.454 -12.151 -2.196 1.00 93.06 91 ALA A C 1
ATOM 706 O O . ALA A 1 91 ? -8.081 -13.073 -2.927 1.00 93.06 91 ALA A O 1
ATOM 707 N N . PHE A 1 92 ? -8.228 -10.866 -2.467 1.00 91.19 92 PHE A N 1
ATOM 708 C CA . PHE A 1 92 ? -7.502 -10.423 -3.652 1.00 91.19 92 PHE A CA 1
ATOM 709 C C . PHE A 1 92 ? -6.078 -11.004 -3.710 1.00 91.19 92 PHE A C 1
ATOM 711 O O . PHE A 1 92 ? -5.656 -11.533 -4.739 1.00 91.19 92 PHE A O 1
ATOM 718 N N . GLY A 1 93 ? -5.343 -10.997 -2.593 1.00 87.62 93 GLY A N 1
ATOM 719 C CA . GLY A 1 93 ? -3.998 -11.574 -2.510 1.00 87.62 93 GLY A CA 1
ATOM 720 C C . GLY A 1 93 ? -3.963 -13.071 -2.844 1.00 87.62 93 GLY A C 1
ATOM 721 O O . GLY A 1 93 ? -3.092 -13.523 -3.592 1.00 87.62 93 GLY A O 1
ATOM 722 N N . ARG A 1 94 ? -4.943 -13.845 -2.354 1.00 89.62 94 ARG A N 1
ATOM 723 C CA . ARG A 1 94 ? -5.092 -15.267 -2.716 1.00 89.62 94 ARG A CA 1
ATOM 724 C 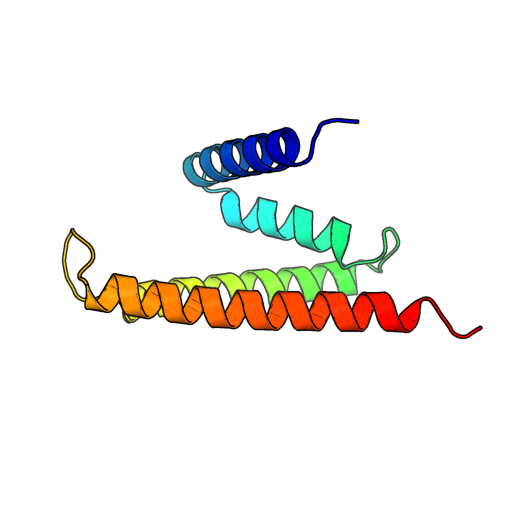C . ARG A 1 94 ? -5.365 -15.445 -4.207 1.00 89.62 94 ARG A C 1
ATOM 726 O O . ARG A 1 94 ? -4.759 -16.313 -4.833 1.00 89.62 94 ARG A O 1
ATOM 733 N N . GLU A 1 95 ? -6.242 -14.625 -4.780 1.00 88.31 95 GLU A N 1
ATOM 734 C CA . GLU A 1 95 ? -6.532 -14.650 -6.215 1.00 88.31 95 GLU A CA 1
ATOM 735 C C . GLU A 1 95 ? -5.277 -14.378 -7.053 1.00 88.31 95 GLU A C 1
ATOM 737 O O . GLU A 1 95 ? -4.969 -15.123 -7.987 1.00 88.31 95 GLU A O 1
ATOM 742 N N . MET A 1 96 ? -4.504 -13.361 -6.677 1.00 83.38 96 MET A N 1
ATOM 743 C CA . MET A 1 96 ? -3.248 -13.019 -7.338 1.00 83.38 96 MET A CA 1
ATOM 744 C C . MET A 1 96 ? -2.226 -14.159 -7.273 1.00 83.38 96 MET A C 1
ATOM 746 O O . MET A 1 96 ? -1.607 -14.489 -8.287 1.00 83.38 96 MET A O 1
ATOM 750 N N . ALA A 1 97 ? -2.083 -14.808 -6.115 1.00 82.19 97 ALA A N 1
ATOM 751 C CA . ALA A 1 97 ? -1.195 -15.959 -5.960 1.00 82.19 97 ALA A CA 1
ATOM 752 C C . ALA A 1 97 ? -1.604 -17.144 -6.859 1.00 82.19 97 ALA A C 1
ATOM 754 O O . ALA A 1 97 ? -0.746 -17.796 -7.462 1.00 82.19 97 ALA A O 1
ATOM 755 N N . MET A 1 98 ? -2.908 -17.403 -7.007 1.00 83.25 98 MET A N 1
ATOM 756 C CA . MET A 1 98 ? -3.411 -18.431 -7.927 1.00 83.25 98 MET A CA 1
ATOM 757 C C . MET A 1 98 ? -3.085 -18.086 -9.386 1.00 83.25 98 MET A C 1
ATOM 759 O O . MET A 1 98 ? -2.518 -18.915 -10.096 1.00 83.25 98 MET A O 1
ATOM 763 N N . ARG A 1 99 ? -3.340 -16.844 -9.821 1.00 76.88 99 ARG A N 1
ATOM 764 C CA . ARG A 1 99 ? -3.026 -16.396 -11.190 1.00 76.88 99 ARG A CA 1
ATOM 765 C C . ARG A 1 99 ? -1.538 -16.548 -11.517 1.00 76.88 99 ARG A C 1
ATOM 767 O O . ARG A 1 99 ? -1.198 -17.022 -12.599 1.00 76.88 99 ARG A O 1
ATOM 774 N N . ALA A 1 100 ? -0.657 -16.200 -10.578 1.00 73.62 100 ALA A N 1
ATOM 775 C CA . ALA A 1 100 ? 0.794 -16.286 -10.755 1.00 73.62 100 ALA A CA 1
ATOM 776 C C . ALA A 1 100 ? 1.341 -17.728 -10.806 1.00 73.62 100 ALA A C 1
ATOM 778 O O . ALA A 1 100 ? 2.415 -17.961 -11.364 1.00 73.62 100 ALA A O 1
ATOM 779 N N . THR A 1 101 ? 0.634 -18.703 -10.223 1.00 68.00 101 THR A N 1
ATOM 780 C CA . THR A 1 101 ? 1.035 -20.122 -10.259 1.00 68.00 101 THR A CA 1
ATOM 781 C C . THR A 1 101 ? 0.532 -20.841 -11.510 1.00 68.00 101 THR A C 1
ATOM 783 O O . THR A 1 101 ? 1.259 -21.669 -12.058 1.00 68.00 1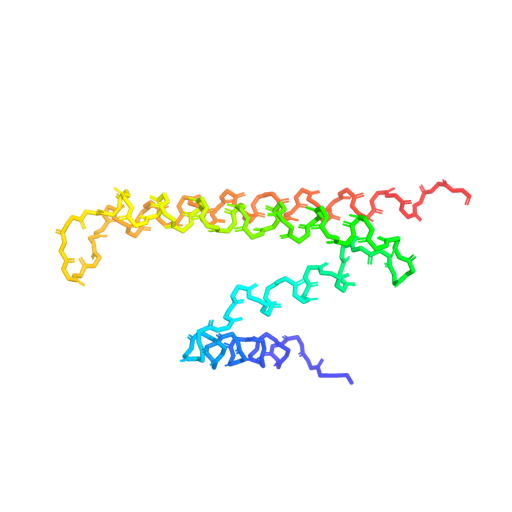01 THR A O 1
ATOM 786 N N . THR A 1 102 ? -0.645 -20.480 -12.034 1.00 59.09 102 THR A N 1
ATOM 787 C CA . THR A 1 102 ? -1.202 -21.073 -13.265 1.00 59.09 102 THR A CA 1
ATOM 788 C C . THR A 1 102 ? -0.414 -20.754 -14.541 1.00 59.09 102 THR A C 1
ATOM 790 O O . THR A 1 102 ? -0.425 -21.546 -15.476 1.00 59.09 102 THR A O 1
ATOM 793 N N . THR A 1 103 ? 0.324 -19.643 -14.596 1.00 54.59 103 THR A N 1
ATOM 794 C CA . THR A 1 103 ? 1.104 -19.231 -15.783 1.00 54.59 103 THR A CA 1
ATOM 795 C C . THR A 1 103 ? 2.459 -19.929 -15.932 1.00 54.59 103 THR A C 1
ATOM 797 O O . THR A 1 103 ? 3.091 -19.794 -16.974 1.00 54.59 103 THR A O 1
ATOM 800 N N . LYS A 1 104 ? 2.923 -20.695 -14.933 1.00 53.31 104 LYS A N 1
ATOM 801 C CA . LYS A 1 104 ? 4.220 -21.404 -14.989 1.00 53.31 104 LYS A CA 1
ATOM 802 C C . LYS A 1 104 ? 4.163 -22.797 -15.631 1.00 53.31 104 LYS A C 1
ATOM 804 O O . LYS A 1 104 ? 5.177 -23.487 -15.652 1.00 53.31 104 LYS A O 1
ATOM 809 N N . GLY A 1 105 ? 3.014 -23.214 -16.161 1.00 52.06 105 GLY A N 1
ATOM 810 C CA . GLY A 1 105 ? 2.846 -24.522 -16.792 1.00 52.06 105 GLY A CA 1
ATOM 811 C C . GLY A 1 105 ? 2.039 -24.446 -18.079 1.00 52.06 105 GLY A C 1
ATOM 812 O O . GLY A 1 105 ? 0.870 -24.808 -18.066 1.00 52.06 105 GLY A O 1
ATOM 813 N N . SER A 1 106 ? 2.646 -23.963 -19.166 1.00 46.19 106 SER A N 1
ATOM 814 C CA . SER A 1 106 ? 2.309 -24.299 -20.564 1.00 46.19 106 SER A CA 1
ATOM 815 C C . SER A 1 106 ? 3.245 -23.551 -21.519 1.00 46.19 106 SER A C 1
ATOM 817 O O . SER A 1 106 ? 2.912 -22.464 -21.988 1.00 46.19 106 SER A O 1
ATOM 819 N N . ALA A 1 107 ? 4.420 -24.129 -21.773 1.00 37.66 107 ALA A N 1
ATOM 820 C CA . ALA A 1 107 ? 5.223 -23.961 -22.987 1.00 37.66 107 ALA A CA 1
ATOM 821 C C . ALA A 1 107 ? 6.260 -25.088 -23.042 1.00 37.66 107 ALA A C 1
ATOM 823 O O . ALA A 1 107 ? 6.912 -25.318 -21.997 1.00 37.66 107 ALA A O 1
#

pLDDT: mean 88.09, std 11.7, range [37.66, 98.12]

Foldseek 3Di:
DDDPVRVVVVVVVVLVVCVVVVNNLVVVLVVCCVPPPDPPHDPVVSVVVNVVSVVVVVVVVVVLVVPFDDDPDGDPVSVVVVVVVVVVVVVVVVVVVVVVVVVVDDD

Secondary structure (DSSP, 8-state):
---HHHHHHHHHHHHHHHHHTT-HHHHHHHHHHHHHS-TT--HHHHHHHHHHHHHHHHHHHHHHHHHSPSSSS--HHHHHHHHHHHHHHHHHHHHHHHHHHHTTS--